Protein AF-A0A6C8GHJ0-F1 (afdb_monomer_lite)

Secondary structure (DSSP, 8-state):
----TTS-S----EEEEETTEEEEE--TTS-HHHHHHHHHHHHHHS-TTHHHHHHHHHHHHHHHHHH--SHHHHHHHHHHHHHS-----

pLDDT: mean 76.87, std 13.07, range [39.69, 89.19]

Radius of gyration: 18.25 Å; chains: 1; bounding box: 49×22×49 Å

InterPro domains:
  IPR006367 Sirohaem synthase, N-terminal [TIGR01470] (2-81)
  IPR019478 Sirohaem synthase, dimerisation domain [PF10414] (49-80)
  IPR028161 Siroheme biosynthesis protein Met8-like [PTHR35330] (2-83)
  IPR028281 Siroheme synthase, central domain [PF14824] (18-44)
  IPR037115 Sirohaem synthase, dimerisation domain superfamily [G3DSA:1.10.8.210] (48-84)

Structure (mmCIF, N/CA/C/O backbone):
data_AF-A0A6C8GHJ0-F1
#
_entry.id   AF-A0A6C8GHJ0-F1
#
loop_
_atom_site.group_PDB
_atom_site.id
_atom_site.type_symbol
_atom_site.label_atom_id
_atom_site.label_alt_id
_atom_site.label_comp_id
_atom_site.label_asym_id
_atom_site.label_entity_id
_atom_site.label_seq_id
_atom_site.pdbx_PDB_ins_code
_atom_site.Cartn_x
_atom_site.Cartn_y
_atom_site.Cartn_z
_atom_site.occupancy
_atom_site.B_iso_or_equiv
_atom_site.auth_seq_id
_atom_site.auth_comp_id
_atom_site.auth_asym_id
_atom_site.auth_atom_id
_atom_site.pdbx_PDB_model_num
ATOM 1 N N . MET A 1 1 ? 23.492 11.948 -24.703 1.00 39.69 1 MET A N 1
ATOM 2 C CA . MET A 1 1 ? 24.034 10.680 -24.172 1.00 39.69 1 MET A CA 1
ATOM 3 C C . MET A 1 1 ? 23.449 10.468 -22.788 1.00 39.69 1 MET A C 1
ATOM 5 O O . MET A 1 1 ? 23.638 11.316 -21.926 1.00 39.69 1 MET A O 1
ATOM 9 N N . VAL A 1 2 ? 22.647 9.416 -22.631 1.00 46.28 2 VAL A N 1
ATOM 10 C CA . VAL A 1 2 ? 21.893 9.057 -21.417 1.00 46.28 2 VAL A CA 1
ATOM 11 C C . VAL A 1 2 ? 22.613 7.857 -20.798 1.00 46.28 2 VAL A C 1
ATOM 13 O O . VAL A 1 2 ? 22.081 6.763 -20.754 1.00 46.28 2 VAL A O 1
ATOM 16 N N . ASP A 1 3 ? 23.872 8.041 -20.397 1.00 54.88 3 ASP A N 1
ATOM 17 C CA . ASP A 1 3 ? 24.750 6.935 -19.980 1.00 54.88 3 ASP A CA 1
ATOM 18 C C . ASP A 1 3 ? 25.571 7.300 -18.738 1.00 54.88 3 ASP A C 1
ATOM 20 O O . ASP A 1 3 ? 26.796 7.214 -18.714 1.00 54.88 3 ASP A O 1
ATOM 24 N N . ALA A 1 4 ? 24.895 7.725 -17.668 1.00 52.75 4 ALA A N 1
ATOM 25 C CA . ALA A 1 4 ? 25.538 7.861 -16.360 1.00 52.75 4 ALA A CA 1
ATOM 26 C C . ALA A 1 4 ? 24.620 7.402 -15.210 1.00 52.75 4 ALA A C 1
ATOM 28 O O . ALA A 1 4 ? 24.174 8.220 -14.404 1.00 52.75 4 ALA A O 1
ATOM 29 N N . PRO A 1 5 ? 24.365 6.086 -15.059 1.00 54.16 5 PRO A N 1
ATOM 30 C CA . PRO A 1 5 ? 23.575 5.552 -13.944 1.00 54.16 5 PRO A CA 1
ATOM 31 C C . PRO A 1 5 ? 24.266 5.684 -12.571 1.00 54.16 5 PRO A C 1
ATOM 33 O O . PRO A 1 5 ? 23.669 5.349 -11.555 1.00 54.16 5 PRO A O 1
ATOM 36 N N . LYS A 1 6 ? 25.508 6.189 -12.510 1.00 51.12 6 LYS A N 1
ATOM 37 C CA . LYS A 1 6 ? 26.262 6.406 -11.260 1.00 51.12 6 LYS A CA 1
ATOM 38 C C . LYS A 1 6 ? 26.164 7.833 -10.696 1.00 51.12 6 LYS A C 1
ATOM 40 O O . LYS A 1 6 ? 26.676 8.068 -9.609 1.00 51.12 6 LYS A O 1
ATOM 45 N N . ALA A 1 7 ? 25.523 8.766 -11.407 1.00 51.25 7 ALA A N 1
ATOM 46 C CA . ALA A 1 7 ? 25.453 10.184 -11.022 1.00 51.25 7 ALA A CA 1
ATOM 47 C C . ALA A 1 7 ? 24.041 10.667 -10.633 1.00 51.25 7 ALA A C 1
ATOM 49 O O . ALA A 1 7 ? 23.857 11.835 -10.301 1.00 51.25 7 ALA A O 1
ATOM 50 N N . ALA A 1 8 ? 23.034 9.791 -10.660 1.00 50.88 8 ALA A N 1
ATOM 51 C CA . ALA A 1 8 ? 21.680 10.144 -10.251 1.00 50.88 8 ALA A CA 1
ATOM 52 C C . ALA A 1 8 ? 21.523 9.935 -8.738 1.00 50.88 8 ALA A C 1
ATOM 54 O O . ALA A 1 8 ? 21.237 8.834 -8.276 1.00 50.88 8 ALA A O 1
ATOM 55 N N . SER A 1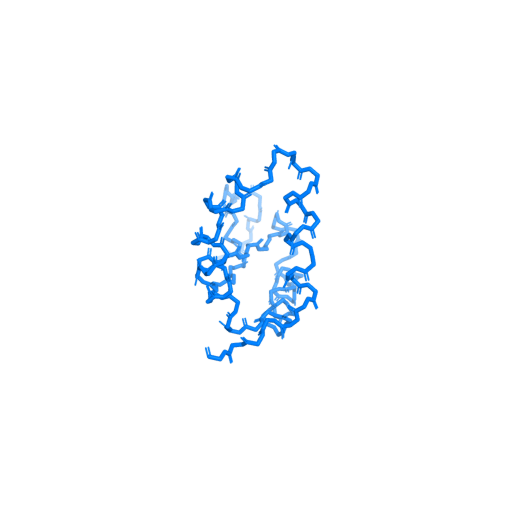 9 ? 21.679 11.004 -7.955 1.00 55.50 9 SER A N 1
ATOM 56 C CA . SER A 1 9 ? 21.418 11.019 -6.504 1.00 55.50 9 SER A CA 1
ATOM 57 C C . SER A 1 9 ? 19.948 10.753 -6.142 1.00 55.50 9 SER A C 1
ATOM 59 O O . SER A 1 9 ? 19.604 10.675 -4.965 1.00 55.50 9 SER A O 1
ATOM 61 N N . PHE A 1 10 ? 19.068 10.622 -7.140 1.00 55.50 10 PHE A N 1
ATOM 62 C CA . PHE A 1 10 ? 17.643 10.409 -6.956 1.00 55.50 10 PHE A CA 1
ATOM 63 C C . PHE A 1 10 ? 17.088 9.473 -8.035 1.00 55.50 10 PHE A C 1
ATOM 65 O O . PHE A 1 10 ? 17.149 9.765 -9.228 1.00 55.50 10 PHE A O 1
ATOM 72 N N . ILE A 1 11 ? 16.537 8.338 -7.606 1.00 68.31 11 ILE A N 1
ATOM 73 C CA . ILE A 1 11 ? 15.840 7.383 -8.472 1.00 68.31 11 ILE A CA 1
ATOM 74 C C . ILE A 1 11 ? 14.350 7.578 -8.243 1.00 68.31 11 ILE A C 1
ATOM 76 O O . ILE A 1 11 ? 13.860 7.310 -7.146 1.00 68.31 11 ILE A O 1
ATOM 80 N N . MET A 1 12 ? 13.631 8.022 -9.274 1.00 73.75 12 MET A N 1
ATOM 81 C CA . MET A 1 12 ? 12.174 8.123 -9.224 1.00 73.75 12 MET A CA 1
ATOM 82 C C . MET A 1 12 ? 11.579 6.707 -9.101 1.00 73.75 12 MET A C 1
ATOM 84 O O . MET A 1 12 ? 11.764 5.897 -10.015 1.00 73.75 12 MET A O 1
ATOM 88 N N . PRO A 1 13 ? 10.894 6.368 -7.994 1.00 80.00 13 PRO A N 1
ATOM 89 C CA . PRO A 1 13 ? 10.258 5.069 -7.859 1.00 80.00 13 PRO A CA 1
ATOM 90 C C . PRO A 1 13 ? 9.020 4.975 -8.755 1.00 80.00 13 PRO A C 1
ATOM 92 O O . PRO A 1 13 ? 8.377 5.969 -9.088 1.00 80.00 13 PRO A O 1
ATOM 95 N N . SER A 1 14 ? 8.632 3.748 -9.075 1.00 83.62 14 SER A N 1
ATOM 96 C CA . SER A 1 14 ? 7.317 3.442 -9.626 1.00 83.62 14 SER A CA 1
ATOM 97 C C . SER A 1 14 ? 6.264 3.582 -8.526 1.00 83.62 14 SER A C 1
ATOM 99 O O . SER A 1 14 ? 6.282 2.805 -7.571 1.00 83.62 14 SER A O 1
ATOM 101 N N . ILE A 1 15 ? 5.351 4.548 -8.643 1.00 86.44 15 ILE A N 1
ATOM 102 C CA . ILE A 1 15 ? 4.322 4.824 -7.628 1.00 86.44 15 ILE A CA 1
ATOM 103 C C . ILE A 1 15 ? 2.964 4.301 -8.098 1.00 86.44 15 ILE A C 1
ATOM 105 O O . ILE A 1 15 ? 2.554 4.538 -9.231 1.00 86.44 15 ILE A O 1
ATOM 109 N N . ILE A 1 16 ? 2.264 3.610 -7.203 1.00 86.50 16 ILE A N 1
ATOM 110 C CA . ILE A 1 16 ? 0.870 3.199 -7.344 1.00 86.50 16 ILE A CA 1
ATOM 111 C C . ILE A 1 16 ? 0.062 4.011 -6.342 1.00 86.50 16 ILE A C 1
ATOM 113 O O . ILE A 1 16 ? 0.213 3.841 -5.128 1.00 86.50 16 ILE A O 1
ATOM 117 N N . ASP A 1 17 ? -0.805 4.875 -6.859 1.00 85.50 17 ASP A N 1
ATOM 118 C CA . ASP A 1 17 ? -1.693 5.695 -6.044 1.00 85.50 17 ASP A CA 1
ATOM 119 C C . ASP A 1 17 ? -3.074 5.034 -5.905 1.00 85.50 17 ASP A C 1
ATOM 121 O O . ASP A 1 17 ? -3.773 4.751 -6.886 1.00 85.50 17 ASP A O 1
ATOM 125 N N . ARG A 1 18 ? -3.450 4.745 -4.658 1.00 82.75 18 ARG A N 1
ATOM 126 C CA . ARG A 1 18 ? -4.778 4.293 -4.221 1.00 82.75 18 ARG A 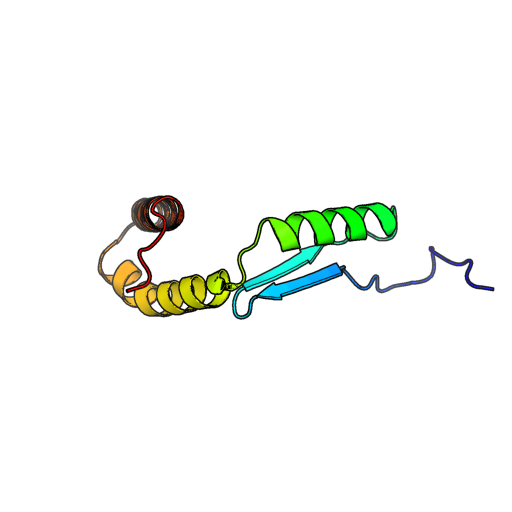CA 1
ATOM 127 C C . ARG A 1 18 ? -5.187 5.075 -2.966 1.00 82.75 18 ARG A C 1
ATOM 129 O O . ARG A 1 18 ? -5.615 4.482 -1.971 1.00 82.75 18 ARG A O 1
ATOM 136 N N . SER A 1 19 ? -5.003 6.397 -2.997 1.00 79.94 19 SER A N 1
ATOM 137 C CA . SER A 1 19 ? -5.184 7.309 -1.864 1.00 79.94 19 SER A CA 1
ATOM 138 C C . SER A 1 19 ? -6.372 6.939 -0.951 1.00 79.94 19 SER A C 1
ATOM 140 O O . SER A 1 19 ? -7.511 6.794 -1.420 1.00 79.94 19 SER A O 1
ATOM 142 N N . PRO A 1 20 ? -6.145 6.784 0.371 1.00 82.38 20 PRO A N 1
ATOM 143 C CA . PRO A 1 20 ? -4.946 7.171 1.126 1.00 82.38 20 PRO A CA 1
ATOM 144 C C . PRO A 1 20 ? -3.828 6.109 1.174 1.00 82.38 20 PRO A C 1
ATOM 146 O O . PRO A 1 20 ? -2.845 6.303 1.885 1.00 82.38 20 PRO A O 1
ATOM 149 N N . LEU A 1 21 ? -3.962 4.979 0.470 1.00 83.31 21 LEU A N 1
ATOM 150 C CA . LEU A 1 21 ? -2.919 3.954 0.399 1.00 83.31 21 LEU A CA 1
ATOM 151 C C . LEU A 1 21 ? -2.029 4.201 -0.823 1.00 83.31 21 LEU A C 1
ATOM 153 O O . LEU A 1 21 ? -2.523 4.279 -1.942 1.00 83.31 21 LEU A O 1
ATOM 157 N N . MET A 1 22 ? -0.718 4.282 -0.624 1.00 88.38 22 MET A N 1
ATOM 158 C CA . MET A 1 22 ? 0.247 4.433 -1.715 1.00 88.38 22 MET A CA 1
ATOM 159 C C . MET A 1 22 ? 1.319 3.355 -1.614 1.00 88.38 22 MET A C 1
ATOM 161 O O . MET A 1 22 ? 1.741 2.997 -0.513 1.00 88.38 22 MET A O 1
ATOM 165 N N . VAL A 1 23 ? 1.765 2.853 -2.763 1.00 87.75 23 VAL A N 1
ATOM 166 C CA . VAL A 1 23 ? 2.864 1.886 -2.853 1.00 87.75 23 VAL A CA 1
ATOM 167 C C . VAL A 1 23 ? 3.927 2.449 -3.782 1.00 87.75 23 VAL A C 1
ATOM 169 O O . VAL A 1 23 ? 3.623 2.823 -4.908 1.00 87.75 23 VAL A O 1
ATOM 172 N N . ALA A 1 24 ? 5.174 2.495 -3.323 1.00 88.81 24 ALA A N 1
ATOM 173 C CA . ALA A 1 24 ? 6.319 2.888 -4.134 1.00 88.81 24 ALA A CA 1
ATOM 174 C C . ALA A 1 24 ? 7.257 1.688 -4.308 1.00 88.81 24 ALA A C 1
ATOM 176 O O . ALA A 1 24 ? 7.629 1.040 -3.330 1.00 88.81 24 ALA A O 1
ATOM 177 N N . VAL A 1 25 ? 7.640 1.394 -5.550 1.00 85.62 25 VAL A N 1
ATOM 178 C CA . VAL A 1 25 ? 8.556 0.306 -5.908 1.00 85.62 25 VAL A CA 1
ATOM 179 C C . VAL A 1 25 ? 9.805 0.897 -6.548 1.00 85.62 25 VAL A C 1
ATOM 181 O O . VAL A 1 25 ? 9.725 1.608 -7.548 1.00 85.62 25 VAL A O 1
ATOM 184 N N . SER A 1 26 ? 10.972 0.581 -5.992 1.00 82.94 26 SER A N 1
ATOM 185 C CA . SER A 1 26 ? 12.271 0.983 -6.531 1.00 82.94 26 SER A CA 1
ATOM 186 C C . SER A 1 26 ? 13.239 -0.188 -6.481 1.00 82.94 26 SER A C 1
ATOM 188 O O . SER A 1 26 ? 13.234 -0.963 -5.530 1.00 82.94 26 SER A O 1
ATOM 190 N N . SER A 1 27 ? 14.084 -0.300 -7.502 1.00 79.50 27 SER A N 1
ATOM 191 C CA . SER A 1 27 ? 15.201 -1.247 -7.549 1.00 79.50 27 SER A CA 1
ATOM 192 C C . SER A 1 27 ? 16.547 -0.573 -7.268 1.00 79.50 27 SER A C 1
ATOM 194 O O . SER A 1 27 ? 17.595 -1.157 -7.526 1.00 79.50 27 SER A O 1
ATOM 196 N N . GLY A 1 28 ? 16.560 0.676 -6.792 1.00 77.12 28 GLY A N 1
ATOM 197 C CA . GLY A 1 28 ? 17.821 1.381 -6.544 1.00 77.12 28 GLY A CA 1
ATOM 198 C C . GLY A 1 28 ? 18.623 1.643 -7.828 1.00 77.12 28 GLY A C 1
ATOM 199 O O . GLY A 1 28 ? 19.843 1.720 -7.781 1.00 77.12 28 GLY A O 1
ATOM 200 N N . GLY A 1 29 ? 17.951 1.728 -8.983 1.00 71.25 29 GLY A N 1
ATOM 201 C CA . GLY A 1 29 ? 18.595 1.933 -10.286 1.00 71.25 29 GLY A CA 1
ATOM 202 C C . GLY A 1 29 ? 19.210 0.668 -10.895 1.00 71.25 29 GLY A C 1
ATOM 203 O O . GLY A 1 29 ? 19.648 0.705 -12.039 1.00 71.25 29 GLY A O 1
ATOM 204 N N . THR A 1 30 ? 19.194 -0.464 -10.180 1.00 76.94 30 THR A N 1
ATOM 205 C CA . THR A 1 30 ? 19.777 -1.735 -10.654 1.00 76.94 30 THR A CA 1
ATOM 206 C C . THR A 1 30 ? 18.972 -2.381 -11.780 1.00 76.94 30 THR A C 1
ATOM 208 O O . THR A 1 30 ? 19.539 -3.000 -12.674 1.00 76.94 30 THR A O 1
ATOM 211 N N . SER A 1 31 ? 17.644 -2.243 -11.758 1.00 81.56 31 SER A N 1
ATOM 212 C CA . SER A 1 31 ? 16.775 -2.783 -12.805 1.00 81.56 31 SER A CA 1
ATOM 213 C C . SER A 1 31 ? 15.471 -1.984 -12.904 1.00 81.56 31 SER A C 1
ATOM 215 O O . SER A 1 31 ? 14.505 -2.275 -12.184 1.00 81.56 31 SER A O 1
ATOM 217 N N . PRO A 1 32 ? 15.404 -0.946 -13.757 1.00 77.81 32 PRO A N 1
ATOM 218 C CA . PRO A 1 32 ? 14.178 -0.165 -13.953 1.00 77.81 32 PRO A CA 1
ATOM 219 C C . PRO A 1 32 ? 13.046 -1.016 -14.549 1.00 77.81 32 PRO A C 1
ATOM 221 O O . PRO A 1 32 ? 11.875 -0.827 -14.217 1.00 77.81 32 PRO A O 1
ATOM 224 N N . VAL A 1 33 ? 13.392 -2.016 -15.366 1.00 84.56 33 VAL A N 1
ATOM 225 C CA . VAL A 1 33 ? 12.429 -2.957 -15.954 1.00 84.56 33 VAL A CA 1
ATOM 226 C C . VAL A 1 33 ? 11.747 -3.794 -14.869 1.00 84.56 33 VAL A C 1
ATOM 228 O O . VAL A 1 33 ? 10.523 -3.922 -14.882 1.00 84.56 33 VAL A O 1
ATOM 231 N N . LEU A 1 34 ? 12.501 -4.302 -13.887 1.00 84.25 34 LEU A N 1
ATOM 232 C CA . LEU A 1 34 ? 11.931 -5.074 -12.779 1.00 84.25 34 LEU A CA 1
ATOM 233 C C . LEU A 1 34 ? 10.968 -4.230 -11.932 1.00 84.25 34 LEU A C 1
ATOM 235 O O . LEU A 1 34 ? 9.875 -4.687 -11.599 1.00 84.25 34 LEU A O 1
ATOM 239 N N . ALA A 1 35 ? 11.338 -2.980 -11.634 1.00 85.19 35 ALA A N 1
ATOM 240 C CA . ALA A 1 35 ? 10.471 -2.058 -10.900 1.00 85.19 35 ALA A CA 1
ATOM 241 C C . ALA A 1 35 ? 9.157 -1.778 -11.655 1.00 85.19 35 ALA A C 1
ATOM 243 O O . ALA A 1 35 ? 8.095 -1.691 -11.036 1.00 85.19 35 ALA A O 1
ATOM 244 N N . ARG A 1 36 ? 9.203 -1.684 -12.993 1.00 83.75 36 ARG A N 1
ATOM 245 C CA . ARG A 1 36 ? 8.014 -1.520 -13.846 1.00 83.75 36 ARG A CA 1
ATOM 246 C C . ARG A 1 36 ? 7.108 -2.753 -13.823 1.00 83.75 36 ARG A C 1
ATOM 248 O O . ARG A 1 36 ? 5.906 -2.607 -13.628 1.00 83.75 36 ARG A O 1
ATOM 255 N N . LEU A 1 37 ? 7.676 -3.951 -13.969 1.00 87.69 37 LEU A N 1
ATOM 256 C CA . LEU A 1 37 ? 6.914 -5.208 -13.963 1.00 87.69 37 LEU A CA 1
ATOM 257 C C . LEU A 1 37 ? 6.231 -5.465 -12.614 1.00 87.69 37 LEU A C 1
ATOM 259 O O . LEU A 1 37 ? 5.087 -5.916 -12.567 1.00 87.69 37 LEU A O 1
ATOM 263 N N . LEU A 1 38 ? 6.912 -5.1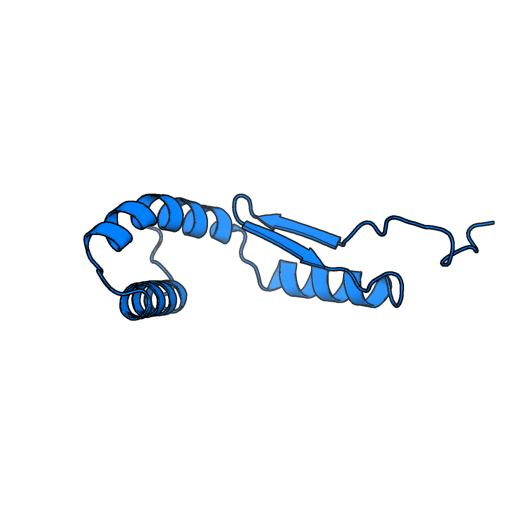54 -11.509 1.00 87.12 38 LEU A N 1
ATOM 264 C CA . LEU A 1 38 ? 6.323 -5.248 -10.173 1.00 87.12 38 LEU A CA 1
ATOM 265 C C . LEU A 1 38 ? 5.188 -4.242 -9.987 1.00 87.12 38 LEU A C 1
ATOM 267 O O . LEU A 1 38 ? 4.151 -4.613 -9.444 1.00 87.12 38 LEU A O 1
ATOM 271 N N . ARG A 1 39 ? 5.344 -3.004 -10.479 1.00 88.06 39 ARG A N 1
ATOM 272 C CA . ARG A 1 39 ? 4.268 -2.004 -10.460 1.00 88.06 39 ARG A CA 1
ATOM 273 C C . ARG A 1 39 ? 3.018 -2.519 -11.171 1.00 88.06 39 ARG A C 1
ATOM 275 O O . ARG A 1 39 ? 1.941 -2.478 -10.594 1.00 88.06 39 ARG A O 1
ATOM 282 N N . GLU A 1 40 ? 3.165 -3.049 -12.384 1.00 87.94 40 GLU A N 1
ATOM 283 C CA . GLU A 1 40 ? 2.042 -3.570 -13.177 1.00 87.94 40 GLU A CA 1
ATOM 284 C C . GLU A 1 40 ? 1.342 -4.751 -12.490 1.00 87.94 40 GLU A C 1
ATOM 286 O O . GLU A 1 40 ? 0.114 -4.799 -12.425 1.00 87.94 40 GLU A O 1
ATOM 291 N N . LYS A 1 41 ? 2.112 -5.682 -11.910 1.00 89.19 41 LYS A N 1
ATOM 292 C CA . LYS A 1 41 ? 1.548 -6.795 -11.129 1.00 89.19 41 LYS A CA 1
ATOM 293 C C . LYS A 1 41 ? 0.816 -6.313 -9.879 1.00 89.19 41 LYS A C 1
ATOM 295 O O . LYS A 1 41 ? -0.235 -6.841 -9.542 1.00 89.19 41 LYS A O 1
ATOM 300 N N . LEU A 1 42 ? 1.362 -5.331 -9.171 1.00 87.38 42 LEU A N 1
ATOM 301 C CA . LEU A 1 42 ? 0.714 -4.780 -7.984 1.00 87.38 42 LEU A CA 1
ATOM 302 C C . LEU A 1 42 ? -0.534 -3.974 -8.353 1.00 87.38 42 LEU A C 1
ATOM 304 O O . LEU A 1 42 ? -1.532 -4.066 -7.652 1.00 87.38 42 LEU A O 1
ATOM 308 N N . GLU A 1 43 ? -0.534 -3.240 -9.464 1.00 85.88 43 GLU A N 1
ATOM 309 C CA . GLU A 1 43 ? -1.722 -2.523 -9.938 1.00 85.88 43 GLU A CA 1
ATOM 310 C C . GLU A 1 43 ? -2.893 -3.450 -10.255 1.00 85.88 43 GLU A C 1
ATOM 312 O O . GLU A 1 43 ? -4.031 -3.083 -9.960 1.00 85.88 43 GLU A O 1
ATOM 317 N N . SER A 1 44 ? -2.630 -4.638 -10.810 1.00 85.50 44 SER A N 1
ATOM 318 C CA . SER A 1 44 ? -3.673 -5.634 -11.078 1.00 85.50 44 SER A CA 1
ATOM 319 C C . SER A 1 44 ? -4.149 -6.355 -9.814 1.00 85.50 44 SER A C 1
ATOM 321 O O . SER A 1 44 ? -5.321 -6.715 -9.717 1.00 85.50 44 SER A O 1
ATOM 323 N N . LEU A 1 45 ? -3.268 -6.526 -8.822 1.00 85.38 45 LEU A N 1
ATOM 324 C CA . LEU A 1 45 ? -3.601 -7.128 -7.528 1.00 85.38 45 LEU A CA 1
ATOM 325 C C . LEU A 1 45 ? -4.278 -6.163 -6.550 1.00 85.38 45 LEU A C 1
ATOM 327 O O . LEU A 1 45 ? -4.903 -6.627 -5.599 1.00 85.38 45 LEU A O 1
ATOM 331 N N . LEU A 1 46 ? -4.131 -4.848 -6.735 1.00 81.56 46 LEU A N 1
ATOM 332 C CA . LEU A 1 46 ? -4.662 -3.818 -5.842 1.00 81.56 46 LEU A CA 1
ATOM 333 C C . LEU A 1 46 ? -5.964 -3.224 -6.409 1.00 81.56 46 LEU A C 1
ATOM 335 O O . LEU A 1 46 ? -5.914 -2.295 -7.228 1.00 81.56 46 LEU A O 1
ATOM 339 N N . PRO A 1 47 ? -7.141 -3.694 -5.947 1.00 78.75 47 PRO A N 1
ATOM 340 C CA . PRO A 1 47 ? -8.415 -3.145 -6.375 1.00 78.75 47 PRO A CA 1
ATOM 341 C C . PRO A 1 47 ? -8.512 -1.636 -6.136 1.00 78.75 47 PRO A C 1
ATOM 343 O O . PRO A 1 47 ? -8.073 -1.122 -5.105 1.00 78.75 47 PRO A O 1
ATOM 346 N N . GLN A 1 48 ? -9.178 -0.921 -7.046 1.00 74.62 48 GLN A N 1
ATOM 347 C CA . GLN A 1 48 ? -9.381 0.531 -6.931 1.00 74.62 48 GLN A CA 1
ATOM 348 C C . GLN A 1 48 ? -10.117 0.945 -5.643 1.00 74.62 48 GLN A C 1
ATOM 350 O O . GLN A 1 48 ? -9.904 2.037 -5.123 1.00 74.62 48 GLN A O 1
ATOM 355 N N . HIS A 1 49 ? -10.940 0.059 -5.077 1.00 77.12 49 HIS A N 1
ATOM 356 C CA . HIS A 1 49 ? -11.730 0.325 -3.874 1.00 77.12 49 HIS A CA 1
ATOM 357 C C . HIS A 1 49 ? -10.934 0.232 -2.554 1.00 77.12 49 HIS A C 1
ATOM 359 O O . HIS A 1 49 ? -11.473 0.547 -1.490 1.00 77.12 49 HIS A O 1
ATOM 365 N N . LEU A 1 50 ? -9.643 -0.130 -2.593 1.00 75.94 50 LEU A N 1
ATOM 366 C CA . LEU A 1 50 ? -8.773 -0.165 -1.406 1.00 75.94 50 LEU A CA 1
ATOM 367 C C . LEU A 1 50 ? -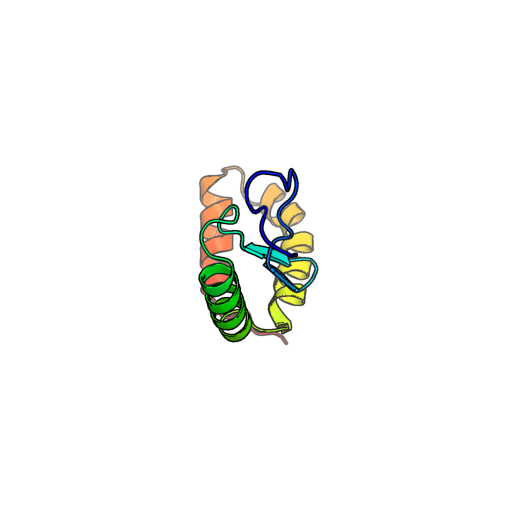8.686 1.181 -0.680 1.00 75.94 50 LEU A C 1
ATOM 369 O O . LEU A 1 50 ? -8.586 1.206 0.546 1.00 75.94 50 LEU A O 1
ATOM 373 N N . GLY A 1 51 ? -8.787 2.296 -1.408 1.00 77.88 51 GLY A N 1
ATOM 374 C CA . GLY A 1 51 ? -8.795 3.624 -0.798 1.00 77.88 51 GLY A CA 1
ATOM 375 C C . GLY A 1 51 ? -9.964 3.815 0.177 1.00 77.88 51 GLY A C 1
ATOM 376 O O . GLY A 1 51 ? -9.797 4.367 1.263 1.00 77.88 51 GLY A O 1
ATOM 377 N N . GLN A 1 52 ? -11.148 3.290 -0.151 1.00 79.12 52 GLN A N 1
ATOM 378 C CA . GLN A 1 52 ? -12.328 3.378 0.716 1.00 79.12 52 GLN A CA 1
ATOM 379 C C . GLN A 1 52 ? -12.176 2.494 1.960 1.00 79.12 52 GLN A C 1
ATOM 381 O O . GLN A 1 52 ? -12.461 2.942 3.071 1.00 79.12 52 GLN A O 1
ATOM 386 N N . VAL A 1 53 ? -11.643 1.277 1.790 1.00 80.44 53 VAL A N 1
ATOM 387 C CA . VAL A 1 53 ? -11.308 0.369 2.901 1.00 80.44 53 VAL A CA 1
ATOM 388 C C . VAL A 1 53 ? -10.315 1.037 3.851 1.00 80.44 53 VAL A C 1
ATOM 390 O O . VAL A 1 53 ? -10.513 1.021 5.064 1.00 80.44 53 VAL A O 1
ATOM 393 N N . ALA A 1 54 ? -9.278 1.681 3.311 1.00 81.06 54 ALA A N 1
ATOM 394 C CA . ALA A 1 54 ? -8.273 2.384 4.097 1.00 81.06 54 ALA A CA 1
ATOM 395 C C . ALA A 1 54 ? -8.850 3.606 4.836 1.00 81.06 54 ALA A C 1
ATOM 397 O O . ALA A 1 54 ? -8.530 3.817 6.007 1.00 81.06 54 ALA A O 1
ATOM 398 N N . ARG A 1 55 ? -9.746 4.383 4.209 1.00 82.19 55 ARG A N 1
ATOM 399 C CA . ARG A 1 55 ? -10.453 5.493 4.881 1.00 82.19 55 ARG A CA 1
ATOM 400 C C . ARG A 1 55 ? -11.328 4.995 6.026 1.00 82.19 55 ARG A C 1
ATOM 402 O O . ARG A 1 55 ? -11.248 5.533 7.130 1.00 82.19 55 ARG A O 1
ATOM 409 N N . TYR A 1 56 ? -12.116 3.951 5.787 1.00 83.06 56 TYR A N 1
ATOM 410 C CA . TYR A 1 56 ? -12.981 3.359 6.805 1.00 83.06 56 TYR A CA 1
ATOM 411 C C . TYR A 1 56 ? -12.164 2.765 7.961 1.00 83.06 56 TYR A C 1
ATOM 413 O O . TYR A 1 56 ? -12.462 2.994 9.135 1.00 83.06 56 TYR A O 1
ATOM 421 N N . ALA A 1 57 ? -11.054 2.096 7.642 1.00 82.88 57 ALA A N 1
ATOM 422 C CA . ALA A 1 57 ? -10.092 1.630 8.632 1.00 82.88 57 ALA A CA 1
ATOM 423 C C . ALA A 1 57 ? -9.515 2.790 9.466 1.00 82.88 57 ALA A C 1
ATOM 425 O O . ALA A 1 57 ? -9.395 2.685 10.688 1.00 82.88 57 ALA A O 1
ATOM 426 N N . GLY A 1 58 ? -9.211 3.926 8.832 1.00 83.56 58 GLY A N 1
ATOM 427 C CA . GLY A 1 58 ? -8.783 5.150 9.509 1.00 83.56 58 GLY A CA 1
ATOM 428 C C . GLY A 1 58 ? -9.810 5.664 10.521 1.00 83.56 58 GLY A C 1
ATOM 429 O O . GLY A 1 58 ? -9.454 5.931 11.669 1.00 83.56 58 GLY A O 1
ATOM 430 N N . GLN A 1 59 ? -11.088 5.724 10.137 1.00 85.94 59 GLN A N 1
ATOM 431 C CA . GLN A 1 59 ? -12.185 6.143 11.021 1.00 85.94 59 GLN A CA 1
ATOM 432 C C . GLN A 1 59 ? -12.367 5.183 12.207 1.00 85.94 59 GLN A C 1
ATOM 434 O O . GLN A 1 59 ? -12.524 5.606 13.355 1.00 85.94 59 GLN A O 1
ATOM 439 N N . LEU A 1 60 ? -12.278 3.875 11.956 1.00 85.12 60 LEU A N 1
ATOM 440 C CA . LEU A 1 60 ? -12.390 2.856 12.997 1.00 85.12 60 LEU A CA 1
ATOM 441 C C . LEU A 1 60 ? -11.168 2.791 13.916 1.00 85.12 60 LEU A C 1
ATOM 443 O O . LEU A 1 60 ? -11.288 2.306 15.041 1.00 85.12 60 LEU A O 1
ATOM 447 N N . ARG A 1 61 ? -10.004 3.301 13.499 1.00 83.38 61 ARG A N 1
ATOM 448 C CA . ARG A 1 61 ? -8.752 3.222 14.268 1.00 83.38 61 ARG A CA 1
ATOM 449 C C . ARG A 1 61 ? -8.894 3.766 15.688 1.00 83.38 61 ARG A C 1
ATOM 451 O O . ARG A 1 61 ? -8.395 3.140 16.623 1.00 83.38 61 ARG A O 1
ATOM 458 N N . ALA A 1 62 ? -9.591 4.889 15.865 1.00 84.81 62 ALA A N 1
ATOM 459 C CA . ALA A 1 62 ? -9.829 5.475 17.185 1.00 84.81 62 ALA A CA 1
ATOM 460 C C . ALA A 1 62 ? -10.723 4.579 18.059 1.00 84.81 62 ALA A C 1
ATOM 462 O O . ALA A 1 62 ? -10.427 4.368 19.235 1.00 84.81 62 ALA A O 1
ATOM 463 N N . ARG A 1 63 ? -11.777 3.995 17.476 1.00 85.62 63 ARG A N 1
ATOM 464 C CA . ARG A 1 63 ? -12.696 3.077 18.166 1.00 85.62 63 ARG A CA 1
ATOM 465 C C . ARG A 1 63 ? -12.005 1.768 18.550 1.00 85.62 63 ARG A C 1
ATOM 467 O O . ARG A 1 63 ? -12.114 1.333 19.688 1.00 85.62 63 ARG A O 1
ATOM 474 N N . VAL A 1 64 ? -11.225 1.193 17.638 1.00 85.94 64 VAL A N 1
ATOM 475 C CA . VAL A 1 64 ? -10.416 -0.018 17.855 1.00 85.94 64 VAL A CA 1
ATOM 476 C C . VAL A 1 64 ? -9.371 0.221 18.948 1.00 85.94 64 VAL A C 1
ATOM 478 O O . VAL A 1 64 ? -9.181 -0.630 19.808 1.00 85.94 64 VAL A O 1
ATOM 481 N N . LYS A 1 65 ? -8.728 1.396 18.975 1.00 85.19 65 LYS A N 1
ATOM 482 C CA . LYS A 1 65 ? -7.780 1.764 20.041 1.00 85.19 65 LYS A CA 1
ATOM 483 C C . LYS A 1 65 ? -8.450 1.893 21.415 1.00 85.19 65 LYS A C 1
ATOM 485 O O . LYS A 1 65 ? -7.804 1.585 22.406 1.00 85.19 65 LYS A O 1
ATOM 490 N N . LYS A 1 66 ? -9.710 2.342 21.478 1.00 87.12 66 LYS A N 1
ATOM 491 C CA . LYS A 1 66 ? -10.490 2.394 22.728 1.00 87.12 66 LYS A CA 1
ATOM 492 C C . LYS A 1 66 ? -10.965 1.009 23.180 1.00 87.12 66 LYS A C 1
ATOM 494 O O . LYS A 1 66 ? -10.978 0.748 24.372 1.00 87.12 66 LYS A O 1
ATOM 499 N N . GLN A 1 67 ? -11.340 0.140 22.239 1.00 88.38 67 GLN A N 1
ATOM 500 C CA . GLN A 1 67 ? -11.889 -1.187 22.538 1.00 88.38 67 GLN A CA 1
ATOM 501 C C . GLN A 1 67 ? -10.814 -2.221 22.900 1.00 88.38 67 GLN A C 1
ATOM 503 O O . GLN A 1 67 ? -11.059 -3.090 23.729 1.00 88.38 67 GLN A O 1
ATOM 508 N N . PHE A 1 68 ? -9.640 -2.159 22.266 1.00 86.62 68 PHE A N 1
ATOM 509 C CA . PHE A 1 68 ? -8.576 -3.148 22.439 1.00 86.62 68 PHE A CA 1
ATOM 510 C C . PHE A 1 68 ? -7.360 -2.530 23.127 1.00 86.62 68 PHE A C 1
ATOM 512 O O . PHE A 1 68 ? -6.654 -1.697 22.547 1.00 86.62 68 PHE A O 1
ATOM 519 N N . ALA A 1 69 ? -7.080 -2.986 24.348 1.00 82.94 69 ALA A N 1
ATOM 520 C CA . ALA A 1 69 ? -5.965 -2.492 25.150 1.00 82.94 69 ALA A CA 1
ATOM 521 C C . ALA A 1 69 ? -4.611 -2.916 24.555 1.00 82.94 69 ALA A C 1
ATOM 523 O O . ALA A 1 69 ? -3.682 -2.110 24.441 1.00 82.94 69 ALA A O 1
ATOM 524 N N . THR A 1 70 ? -4.494 -4.160 24.081 1.00 88.19 70 THR A N 1
ATOM 525 C CA . THR A 1 70 ? -3.210 -4.707 23.621 1.00 88.19 70 THR A CA 1
ATOM 526 C C . THR A 1 70 ? -2.965 -4.469 22.129 1.00 88.19 70 THR A C 1
ATOM 528 O O . THR A 1 70 ? -3.887 -4.353 21.319 1.00 88.19 70 THR A O 1
ATOM 531 N N . MET A 1 71 ? -1.694 -4.387 21.726 1.00 81.75 71 MET A N 1
ATOM 532 C CA . MET A 1 71 ? -1.327 -4.307 20.303 1.00 81.75 71 MET A CA 1
ATOM 533 C C . MET A 1 71 ? -1.645 -5.606 19.547 1.00 81.75 71 MET A C 1
ATOM 535 O O . MET A 1 71 ? -2.000 -5.556 18.369 1.00 81.75 71 MET A O 1
ATOM 539 N N . GLY A 1 72 ? -1.559 -6.760 20.218 1.00 86.38 72 GLY A N 1
ATOM 540 C CA . GLY A 1 72 ? -1.838 -8.066 19.614 1.00 86.38 72 GLY A CA 1
ATOM 541 C C . GLY A 1 72 ? -3.297 -8.223 19.184 1.00 86.38 72 GLY A C 1
ATOM 542 O O . GLY A 1 72 ? -3.571 -8.676 18.075 1.00 86.38 72 GLY A O 1
ATOM 543 N N . GLU A 1 73 ? -4.247 -7.787 20.014 1.00 84.50 73 GLU A N 1
ATOM 544 C CA . GLU A 1 73 ? -5.676 -7.806 19.671 1.00 84.50 73 GLU A CA 1
ATOM 545 C C . GLU A 1 73 ? -6.010 -6.847 18.530 1.00 84.50 73 GLU A C 1
ATOM 547 O O . GLU A 1 73 ? -6.727 -7.223 17.604 1.00 84.50 73 GLU A O 1
ATOM 552 N N . ARG A 1 74 ? -5.417 -5.646 18.541 1.00 84.62 74 ARG A N 1
ATOM 553 C CA . ARG A 1 74 ? -5.559 -4.676 17.448 1.00 84.62 74 ARG A CA 1
ATOM 554 C C . ARG A 1 74 ? -5.074 -5.255 16.120 1.00 84.62 74 ARG A C 1
ATOM 556 O O . ARG A 1 74 ? -5.763 -5.110 15.115 1.00 84.62 74 ARG A O 1
ATOM 563 N N . ARG A 1 75 ? -3.920 -5.935 16.107 1.00 82.62 75 ARG A N 1
ATOM 564 C CA . ARG A 1 75 ? -3.389 -6.594 14.902 1.00 82.62 75 ARG A CA 1
ATOM 565 C C . ARG A 1 75 ? -4.325 -7.701 14.412 1.00 82.62 75 ARG A C 1
ATOM 567 O O . ARG A 1 75 ? -4.713 -7.676 13.249 1.00 82.62 75 ARG A O 1
ATOM 574 N N . ARG A 1 76 ? -4.758 -8.600 15.303 1.00 85.06 76 ARG A N 1
ATOM 575 C CA . ARG A 1 76 ? -5.695 -9.687 14.963 1.00 85.06 76 ARG A CA 1
ATOM 576 C C . ARG A 1 76 ? -7.023 -9.167 14.411 1.00 85.06 76 ARG A C 1
ATOM 578 O O . ARG A 1 76 ? -7.569 -9.760 13.484 1.00 85.06 76 ARG A O 1
ATOM 585 N N . PHE A 1 77 ? -7.532 -8.055 14.946 1.00 85.38 77 PHE A N 1
ATOM 586 C CA . PHE A 1 77 ? -8.726 -7.392 14.423 1.00 85.38 77 PHE A CA 1
ATOM 587 C C . PHE A 1 77 ? -8.523 -6.933 12.971 1.00 85.38 77 PHE A C 1
ATOM 589 O O . PHE A 1 77 ? -9.332 -7.273 12.109 1.00 85.38 77 PHE A O 1
ATOM 596 N N . TRP A 1 78 ? -7.423 -6.228 12.677 1.00 81.19 78 TRP A N 1
ATOM 597 C CA . TRP A 1 78 ? -7.118 -5.762 11.318 1.00 81.19 78 TRP A CA 1
ATOM 598 C C . TRP A 1 78 ? -6.847 -6.904 10.335 1.00 81.19 78 TRP A C 1
ATOM 600 O O . TRP A 1 78 ? -7.331 -6.854 9.208 1.00 81.19 78 TRP A O 1
ATOM 610 N N . GLU A 1 79 ? -6.145 -7.957 10.755 1.00 82.81 79 GLU A N 1
ATOM 611 C CA . GLU A 1 79 ? -5.928 -9.159 9.937 1.00 82.81 79 GLU A CA 1
ATOM 612 C C . GLU A 1 79 ? -7.251 -9.859 9.603 1.00 82.81 79 GLU A C 1
ATOM 614 O O . GLU A 1 79 ? -7.488 -10.237 8.454 1.00 82.81 79 GLU A O 1
ATOM 619 N N . LYS A 1 80 ? -8.151 -9.988 10.588 1.00 81.12 80 LYS A N 1
ATOM 620 C CA . LYS A 1 80 ? -9.479 -10.571 10.376 1.00 81.12 80 LYS A CA 1
ATOM 621 C C . LYS A 1 80 ? -10.329 -9.702 9.445 1.00 81.12 80 LYS A C 1
ATOM 623 O O . LYS A 1 80 ? -10.959 -10.263 8.555 1.00 81.12 80 LYS A O 1
ATOM 628 N N . CYS A 1 81 ? -10.303 -8.376 9.605 1.00 75.00 81 CYS A N 1
ATOM 629 C CA . CYS A 1 81 ? -10.997 -7.420 8.731 1.00 75.00 81 CYS A CA 1
ATOM 630 C C . C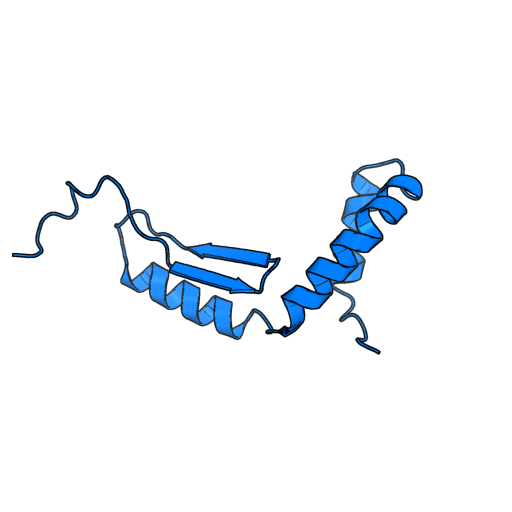YS A 1 81 ? -10.442 -7.385 7.303 1.00 75.00 81 CYS A C 1
ATOM 632 O O . CYS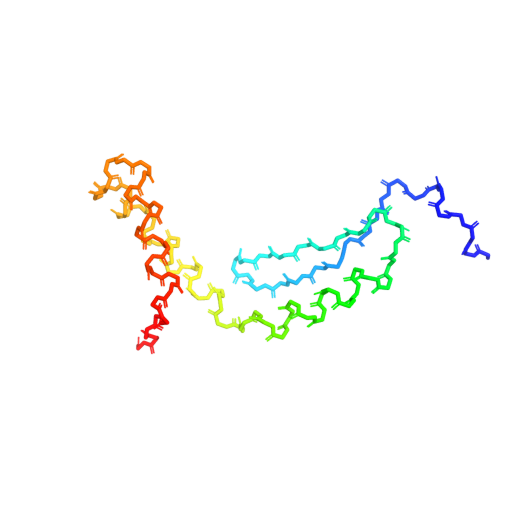 A 1 81 ? -11.203 -7.159 6.378 1.00 75.00 81 CYS A O 1
ATOM 634 N N . SER A 1 82 ? -9.137 -7.587 7.114 1.00 67.81 82 SER A N 1
ATOM 635 C CA . SER A 1 82 ? -8.524 -7.618 5.778 1.00 67.81 82 SER A CA 1
ATOM 636 C C . SER A 1 82 ? -8.847 -8.922 5.041 1.00 67.81 82 SER A C 1
ATOM 638 O O . SER A 1 82 ? -9.079 -8.931 3.835 1.00 67.81 82 SER A O 1
ATOM 640 N N . ARG A 1 83 ? -8.919 -10.038 5.781 1.00 65.38 83 ARG A N 1
ATOM 641 C CA . ARG A 1 83 ? -9.296 -11.350 5.237 1.00 65.38 83 ARG A CA 1
ATOM 642 C C . ARG A 1 83 ? -10.796 -11.471 4.967 1.00 65.38 83 ARG A C 1
ATOM 644 O O . ARG A 1 83 ? -11.194 -12.149 4.023 1.00 65.38 83 ARG A O 1
ATOM 651 N N . TRP A 1 84 ? -11.632 -10.842 5.789 1.00 54.75 84 TRP A N 1
ATOM 652 C CA . TRP A 1 84 ? -13.046 -10.680 5.476 1.00 54.75 84 TRP A CA 1
ATOM 653 C C . TRP A 1 84 ? -13.165 -9.651 4.361 1.00 54.75 84 TRP A C 1
ATOM 655 O O . TRP A 1 84 ? -12.957 -8.467 4.591 1.00 54.75 84 TRP A O 1
ATOM 665 N N . ARG A 1 85 ? -13.496 -10.100 3.148 1.00 58.47 85 ARG A N 1
ATOM 666 C CA . ARG A 1 85 ? -13.858 -9.220 2.033 1.00 58.47 85 ARG A CA 1
ATOM 667 C C . ARG A 1 85 ? -14.989 -8.316 2.531 1.00 58.47 85 ARG A C 1
ATOM 669 O O . ARG A 1 85 ? -16.119 -8.784 2.648 1.00 58.47 85 ARG A O 1
ATOM 676 N N . MET A 1 86 ? -14.663 -7.092 2.961 1.00 56.66 86 MET A N 1
ATOM 677 C CA . MET A 1 86 ? -15.629 -6.238 3.649 1.00 56.66 86 MET A CA 1
ATOM 678 C C . MET A 1 86 ? -16.808 -6.014 2.701 1.00 56.66 86 MET A C 1
ATOM 680 O O . MET A 1 86 ? -16.580 -5.533 1.587 1.00 56.66 86 MET A O 1
ATOM 684 N N . PRO A 1 87 ? -18.041 -6.393 3.082 1.00 46.47 87 PRO A N 1
ATOM 685 C CA . PRO A 1 87 ? -19.201 -6.089 2.269 1.00 46.47 87 PRO A CA 1
ATOM 686 C C . PRO A 1 87 ? -19.349 -4.567 2.265 1.00 46.47 87 PRO A C 1
ATOM 688 O O . PRO A 1 87 ? -19.746 -3.972 3.263 1.00 46.47 87 PRO A O 1
ATOM 691 N N . MET A 1 88 ? -18.956 -3.935 1.158 1.00 48.88 88 MET A N 1
ATOM 692 C CA . MET A 1 88 ? -19.356 -2.567 0.856 1.00 48.88 88 MET A CA 1
ATOM 693 C C . MET A 1 88 ? -20.859 -2.614 0.625 1.00 48.88 88 MET A C 1
ATOM 695 O O . MET A 1 88 ? -21.310 -3.140 -0.392 1.00 48.88 88 MET A O 1
ATOM 699 N N . ARG A 1 89 ? -21.617 -2.161 1.615 1.00 40.84 89 ARG A N 1
ATOM 700 C CA . ARG A 1 89 ? -23.054 -1.960 1.514 1.00 40.84 89 ARG A CA 1
ATOM 701 C C . ARG A 1 89 ? -23.347 -0.487 1.719 1.00 40.84 89 ARG A C 1
ATOM 703 O O . ARG A 1 89 ? -22.647 0.117 2.564 1.00 40.84 89 ARG A O 1
#

Sequence (89 aa):
MVDAPKAASFIMPSIIDRSPLMVAVSSGGTSPVLARLLREKLESLLPQHLGQVARYAGQLRARVKKQFATMGERRRFWEKCSRWRMPMR

Organism: NCBI:txid913063

Foldseek 3Di:
DPPCLPPPPDDQFLWDDLPVDIDTFDPSSPDPPVRVVVSVVVNVVDDSCVNVVVVVCVVCVVVLVVVDVDPVVSVVVVVVVVVPPDPPD